Protein AF-A0A3A8TPY5-F1 (afdb_monomer_lite)

Structure (mmCIF, N/CA/C/O backbone):
data_AF-A0A3A8TPY5-F1
#
_entry.id   AF-A0A3A8TPY5-F1
#
loop_
_atom_site.group_PDB
_atom_site.id
_atom_site.type_symbol
_atom_site.label_atom_id
_atom_site.label_alt_id
_atom_site.label_comp_id
_atom_site.label_asym_id
_atom_site.label_entity_id
_atom_site.label_seq_id
_atom_site.pdbx_PDB_ins_code
_atom_site.Cartn_x
_atom_site.Cartn_y
_atom_site.Cartn_z
_atom_site.occupancy
_atom_site.B_iso_or_equiv
_atom_site.auth_seq_id
_atom_site.auth_comp_id
_atom_site.auth_asym_id
_atom_site.auth_atom_id
_atom_site.pdbx_PDB_model_num
ATOM 1 N N . MET A 1 1 ? 8.640 -1.411 -27.089 1.00 56.66 1 MET A N 1
ATOM 2 C CA . MET A 1 1 ? 8.696 -0.149 -26.316 1.00 56.66 1 MET A CA 1
ATOM 3 C C . MET A 1 1 ? 9.289 -0.523 -24.973 1.00 56.66 1 MET A C 1
ATOM 5 O O . MET A 1 1 ? 8.773 -1.446 -24.365 1.00 56.66 1 MET A O 1
ATOM 9 N N . GLY A 1 2 ? 10.398 0.092 -24.558 1.00 77.19 2 GLY A N 1
ATOM 10 C CA . GLY A 1 2 ? 11.033 -0.251 -23.281 1.00 77.19 2 GLY A CA 1
ATOM 11 C C . GLY A 1 2 ? 10.160 0.118 -22.077 1.00 77.19 2 GLY A C 1
ATOM 12 O O . GLY A 1 2 ? 9.278 0.965 -22.185 1.00 77.19 2 GLY A O 1
ATOM 13 N N . LEU A 1 3 ? 10.420 -0.513 -20.931 1.00 89.88 3 LEU A N 1
ATOM 14 C CA . LEU A 1 3 ? 9.742 -0.206 -19.670 1.00 89.88 3 LEU A CA 1
ATOM 15 C C . LEU A 1 3 ? 10.031 1.241 -19.233 1.00 89.88 3 LEU A C 1
ATOM 17 O O . LEU A 1 3 ? 11.191 1.586 -18.998 1.00 89.88 3 LEU A O 1
ATOM 21 N N . ASP A 1 4 ? 8.986 2.050 -19.053 1.00 93.88 4 ASP A N 1
ATOM 22 C CA . ASP A 1 4 ? 9.101 3.399 -18.491 1.00 93.88 4 ASP A CA 1
ATOM 23 C C . ASP A 1 4 ? 9.292 3.332 -16.967 1.00 93.88 4 ASP A C 1
ATOM 25 O O . ASP A 1 4 ? 8.347 3.183 -16.186 1.00 93.88 4 ASP A O 1
ATOM 29 N N . LEU A 1 5 ? 10.549 3.440 -16.531 1.00 93.88 5 LEU A N 1
ATOM 30 C CA . LEU A 1 5 ? 10.906 3.397 -15.113 1.00 93.88 5 LEU A CA 1
ATOM 31 C C . LEU A 1 5 ? 10.406 4.619 -14.334 1.00 93.88 5 LEU A C 1
ATOM 33 O O . LEU A 1 5 ? 10.104 4.489 -13.146 1.00 93.88 5 LEU A O 1
ATOM 37 N N . THR A 1 6 ? 10.264 5.775 -14.982 1.00 95.06 6 THR A N 1
ATOM 38 C CA . THR A 1 6 ? 9.743 6.993 -14.350 1.00 95.06 6 THR A CA 1
ATOM 39 C C . THR A 1 6 ? 8.282 6.798 -13.978 1.00 95.06 6 THR A C 1
ATOM 41 O O . THR A 1 6 ? 7.879 7.069 -12.844 1.00 95.06 6 THR A O 1
ATOM 44 N N . LYS A 1 7 ? 7.483 6.246 -14.895 1.00 95.69 7 LYS A N 1
ATOM 45 C CA . LYS A 1 7 ? 6.080 5.923 -14.619 1.00 95.69 7 LYS A CA 1
ATOM 46 C C . LYS A 1 7 ? 5.951 4.864 -13.520 1.00 95.69 7 LYS A C 1
ATOM 48 O O . LYS A 1 7 ? 5.130 5.031 -12.618 1.00 95.69 7 LYS A O 1
ATOM 53 N N . VAL A 1 8 ? 6.799 3.830 -13.523 1.00 96.12 8 VAL A N 1
ATOM 54 C CA . VAL A 1 8 ? 6.853 2.822 -12.443 1.00 96.12 8 VAL A CA 1
ATOM 55 C C . VAL A 1 8 ? 7.162 3.471 -11.087 1.00 96.12 8 VAL A C 1
ATOM 57 O O . VAL A 1 8 ? 6.490 3.172 -10.100 1.00 96.12 8 VAL A O 1
ATOM 60 N N . MET A 1 9 ? 8.130 4.390 -11.024 1.00 96.38 9 MET A N 1
ATOM 61 C CA . MET A 1 9 ? 8.454 5.136 -9.801 1.00 96.38 9 MET A CA 1
ATOM 62 C C . MET A 1 9 ? 7.266 5.942 -9.277 1.00 96.38 9 MET A C 1
ATOM 64 O O . MET A 1 9 ? 6.966 5.872 -8.086 1.00 96.38 9 MET A O 1
ATOM 68 N N . VAL A 1 10 ? 6.581 6.687 -10.150 1.00 97.56 10 VAL A N 1
ATOM 69 C CA . VAL A 1 10 ? 5.405 7.488 -9.775 1.00 97.56 10 VAL A CA 1
ATOM 70 C C . VAL A 1 10 ? 4.309 6.598 -9.191 1.00 97.56 10 VAL A C 1
ATOM 72 O O . VAL A 1 10 ? 3.730 6.929 -8.157 1.00 97.56 10 VAL A O 1
ATOM 75 N N . LEU A 1 11 ? 4.055 5.439 -9.801 1.00 97.94 11 LEU A N 1
ATOM 76 C CA . LEU A 1 11 ? 3.047 4.498 -9.313 1.00 97.94 11 LEU A CA 1
ATOM 77 C C . LEU A 1 11 ? 3.434 3.850 -7.982 1.00 97.94 11 LEU A C 1
ATOM 79 O O . LEU A 1 11 ? 2.588 3.713 -7.099 1.00 97.94 11 LEU A O 1
ATOM 83 N N . LEU A 1 12 ? 4.709 3.506 -7.791 1.00 97.56 12 LEU A N 1
ATOM 84 C CA . LEU A 1 12 ? 5.202 3.016 -6.503 1.00 97.56 12 LEU A CA 1
ATOM 85 C C . LEU A 1 12 ? 5.102 4.086 -5.412 1.00 97.56 12 LEU A C 1
ATOM 87 O O . LEU A 1 12 ? 4.720 3.771 -4.287 1.00 97.56 12 LEU A O 1
ATOM 91 N N . GLN A 1 13 ? 5.398 5.345 -5.738 1.00 98.00 13 GLN A N 1
ATOM 92 C CA . GLN A 1 13 ? 5.244 6.461 -4.810 1.00 98.00 13 GLN A CA 1
ATOM 93 C C . GLN A 1 13 ? 3.770 6.689 -4.451 1.00 98.00 13 GLN A C 1
ATOM 95 O O . GLN A 1 13 ? 3.455 6.901 -3.282 1.00 98.00 13 GLN A O 1
ATOM 100 N N . ARG A 1 14 ? 2.858 6.596 -5.426 1.00 98.25 14 ARG A N 1
ATOM 101 C CA . ARG A 1 14 ? 1.408 6.680 -5.196 1.00 98.25 14 ARG A CA 1
ATOM 102 C C . ARG A 1 14 ? 0.921 5.551 -4.288 1.00 98.25 14 ARG A C 1
ATOM 104 O O . ARG A 1 14 ? 0.228 5.819 -3.312 1.00 98.25 14 ARG A O 1
ATOM 111 N N . LYS A 1 15 ? 1.353 4.314 -4.554 1.00 98.19 15 LYS A N 1
ATOM 112 C CA . LYS A 1 15 ? 1.079 3.156 -3.695 1.00 98.19 15 LYS A CA 1
ATOM 113 C C . LYS A 1 15 ? 1.577 3.387 -2.265 1.00 98.19 15 LYS A C 1
ATOM 115 O O . LYS A 1 15 ? 0.844 3.123 -1.317 1.00 98.19 15 LYS A O 1
ATOM 120 N N . TYR A 1 16 ? 2.802 3.889 -2.105 1.00 98.25 16 TYR A N 1
ATOM 121 C CA . TYR A 1 16 ? 3.358 4.229 -0.794 1.00 98.25 16 TYR A CA 1
ATOM 122 C C . TYR A 1 16 ? 2.492 5.258 -0.054 1.00 98.25 16 TYR A C 1
ATOM 124 O O . TYR A 1 16 ? 2.210 5.073 1.128 1.00 98.25 16 TYR A O 1
ATOM 132 N N . SER A 1 17 ? 2.026 6.306 -0.742 1.00 98.25 17 SER A N 1
ATOM 133 C CA . SER A 1 17 ? 1.142 7.314 -0.147 1.00 98.25 17 SER A CA 1
ATOM 134 C C . SER A 1 17 ? -0.180 6.717 0.349 1.00 98.25 17 SER A C 1
ATOM 136 O O . SER A 1 17 ? -0.562 6.996 1.480 1.00 98.25 17 SER A O 1
ATOM 138 N N . SER A 1 18 ? -0.837 5.843 -0.422 1.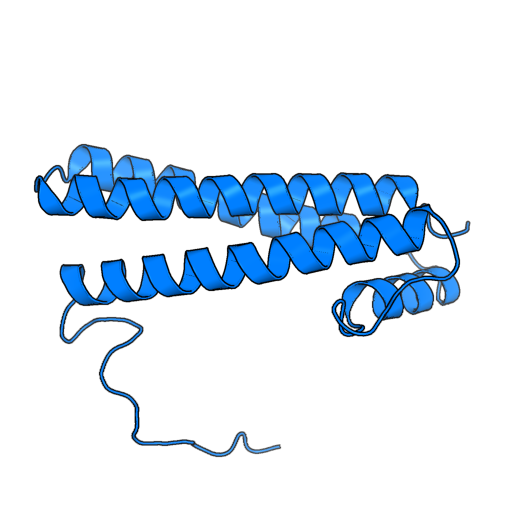00 98.44 18 SER A N 1
ATOM 139 C CA . SER A 1 18 ? -2.064 5.172 0.043 1.00 98.44 18 SER A CA 1
ATOM 140 C C . SER A 1 18 ? -1.812 4.233 1.227 1.00 98.44 18 SER A C 1
ATOM 142 O O . SER A 1 18 ? -2.587 4.221 2.177 1.00 98.44 18 SER A O 1
ATOM 144 N N . ILE A 1 19 ? -0.688 3.507 1.254 1.00 98.50 19 ILE A N 1
ATOM 145 C CA . ILE A 1 19 ? -0.310 2.689 2.424 1.00 98.50 19 ILE A CA 1
ATOM 146 C C . ILE A 1 19 ? -0.082 3.566 3.665 1.00 98.50 19 ILE A C 1
ATOM 148 O O . ILE A 1 19 ? -0.429 3.172 4.779 1.00 98.50 19 ILE A O 1
ATOM 152 N N . ARG A 1 20 ? 0.465 4.773 3.489 1.00 98.38 20 ARG A N 1
ATOM 153 C CA . ARG A 1 20 ? 0.633 5.734 4.586 1.00 98.38 20 ARG A CA 1
ATOM 154 C C . ARG A 1 20 ? -0.710 6.184 5.143 1.00 98.38 20 ARG A C 1
ATOM 156 O O . ARG A 1 20 ? -0.845 6.252 6.363 1.00 98.38 20 ARG A O 1
ATOM 163 N N . GLU A 1 21 ? -1.695 6.416 4.284 1.00 98.56 21 GLU A N 1
ATOM 164 C CA . GLU A 1 21 ? -3.047 6.731 4.74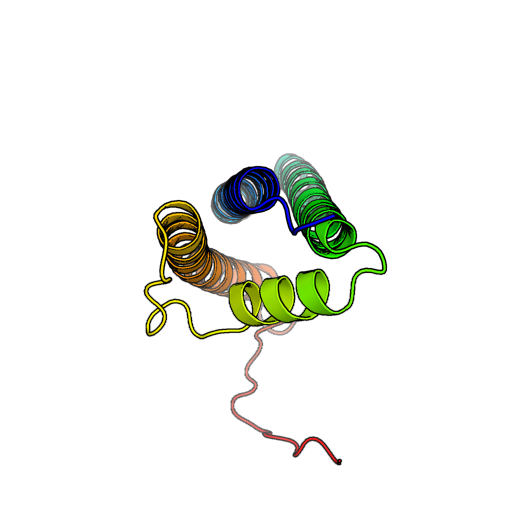3 1.00 98.56 21 GLU A CA 1
ATOM 165 C C . GLU A 1 21 ? -3.731 5.553 5.429 1.00 98.56 21 GLU A C 1
ATOM 167 O O . GLU A 1 21 ? -4.326 5.738 6.486 1.00 98.56 21 GLU A O 1
ATOM 172 N N . ILE A 1 22 ? -3.547 4.325 4.936 1.00 98.56 22 ILE A N 1
ATOM 173 C CA . ILE A 1 22 ? -3.998 3.120 5.648 1.00 98.56 22 ILE A CA 1
ATOM 174 C C . ILE A 1 22 ? -3.395 3.070 7.060 1.00 98.56 22 ILE A C 1
ATOM 176 O O . ILE A 1 22 ? -4.109 2.763 8.015 1.00 98.56 22 ILE A O 1
ATOM 180 N N . SER A 1 23 ? -2.107 3.393 7.216 1.00 97.94 23 SER A N 1
ATOM 181 C CA . SER A 1 23 ? -1.448 3.458 8.529 1.00 97.94 23 SER A CA 1
ATOM 182 C C . SER A 1 23 ? -2.085 4.503 9.443 1.00 97.94 23 SER A C 1
ATOM 184 O O . SER A 1 23 ? -2.425 4.196 10.588 1.00 97.94 23 SER A O 1
ATOM 186 N N . ARG A 1 24 ? -2.311 5.724 8.938 1.00 98.25 24 ARG A N 1
ATOM 187 C CA . ARG A 1 24 ? -2.972 6.794 9.698 1.00 98.25 24 ARG A CA 1
ATOM 188 C C . ARG A 1 24 ? -4.375 6.371 10.139 1.00 98.25 24 ARG A C 1
ATOM 190 O O . ARG A 1 24 ? -4.657 6.385 11.333 1.00 98.25 24 ARG A O 1
ATOM 197 N N . LEU A 1 25 ? -5.206 5.911 9.203 1.00 98.31 25 LEU A N 1
ATOM 198 C CA . LEU A 1 25 ? -6.580 5.474 9.467 1.00 98.31 25 LEU A CA 1
ATOM 199 C C . LEU A 1 25 ? -6.634 4.298 10.453 1.00 98.31 25 LEU A C 1
ATOM 201 O O . LEU A 1 25 ? -7.500 4.259 11.319 1.00 98.31 25 LEU A O 1
ATOM 205 N N . THR A 1 26 ? -5.682 3.362 10.384 1.00 97.00 26 THR A N 1
ATOM 206 C CA . THR A 1 26 ? -5.592 2.238 11.338 1.00 97.00 26 THR A CA 1
ATOM 207 C C . THR A 1 26 ? -5.308 2.723 12.764 1.00 97.00 26 THR A C 1
ATOM 209 O O . THR A 1 26 ? -5.867 2.188 13.723 1.00 97.00 26 THR A O 1
ATOM 212 N N . ASN A 1 27 ? -4.467 3.749 12.924 1.00 95.88 27 ASN A N 1
ATOM 213 C CA . ASN A 1 27 ? -4.204 4.347 14.233 1.00 95.88 27 ASN A CA 1
ATOM 214 C C . ASN A 1 27 ? -5.397 5.173 14.737 1.00 95.88 27 ASN A C 1
ATOM 216 O O . ASN A 1 27 ? -5.763 5.048 15.903 1.00 95.88 27 ASN A O 1
ATOM 220 N N . GLU A 1 28 ? -6.056 5.939 13.866 1.00 96.56 28 GLU A N 1
ATOM 221 C CA . GLU A 1 28 ? -7.270 6.691 14.216 1.00 96.56 28 GLU A CA 1
ATOM 222 C C . GLU A 1 28 ? -8.421 5.766 14.621 1.00 96.56 28 GLU A C 1
ATOM 224 O O . GLU A 1 28 ? -9.106 6.032 15.607 1.00 96.56 28 GLU A O 1
ATOM 229 N N . LEU A 1 29 ? -8.590 4.628 13.938 1.00 96.06 29 LEU A N 1
ATOM 230 C CA . LEU A 1 29 ? -9.557 3.599 14.327 1.00 96.06 29 LEU A CA 1
ATOM 231 C C . LEU A 1 29 ? -9.335 3.141 15.768 1.00 96.06 29 LEU A C 1
ATOM 233 O O . LEU A 1 29 ? -10.288 3.044 16.537 1.00 96.06 29 LEU A O 1
ATOM 237 N N . LYS A 1 30 ? -8.082 2.902 16.164 1.00 92.31 30 LYS A N 1
ATOM 238 C CA . LYS A 1 30 ? -7.746 2.496 17.534 1.00 92.31 30 LYS A CA 1
ATOM 239 C C . LYS A 1 30 ? -8.204 3.523 18.569 1.00 92.31 30 LYS A C 1
ATOM 241 O O . LYS A 1 30 ? -8.749 3.134 19.600 1.00 92.31 30 LYS A O 1
ATOM 246 N N . GLU A 1 31 ? -7.990 4.809 18.312 1.00 93.06 31 GLU A N 1
ATOM 247 C CA . GLU A 1 31 ? -8.430 5.878 19.214 1.00 93.06 31 GLU A CA 1
ATOM 248 C C . GLU A 1 31 ? -9.955 5.995 19.266 1.00 93.06 31 GLU A C 1
ATOM 250 O O . GLU A 1 31 ? -10.535 6.157 20.338 1.00 93.06 31 GLU A O 1
ATOM 255 N N . THR A 1 32 ? -10.608 5.866 18.116 1.00 94.31 32 THR A N 1
ATOM 256 C CA . THR A 1 32 ? -12.064 5.931 17.982 1.00 94.31 32 THR A CA 1
ATOM 257 C C . THR A 1 32 ? -12.754 4.783 18.723 1.00 94.31 32 THR A C 1
ATOM 259 O O . THR A 1 32 ? -13.675 5.026 19.504 1.00 94.31 32 THR A O 1
ATOM 262 N N . PHE A 1 33 ? -12.245 3.551 18.602 1.00 90.50 33 PHE A N 1
ATOM 263 C CA . PHE A 1 33 ? -12.733 2.418 19.395 1.00 90.50 33 PHE A CA 1
ATOM 264 C C . PHE A 1 33 ? -12.482 2.599 20.895 1.00 90.50 33 PHE A C 1
ATOM 266 O O . PHE A 1 33 ? -13.336 2.235 21.696 1.00 90.50 33 PHE A O 1
ATOM 273 N N . ALA A 1 34 ? -11.356 3.196 21.300 1.00 89.31 34 ALA A N 1
ATOM 274 C CA . ALA A 1 34 ? -11.098 3.483 22.713 1.00 89.31 34 ALA A CA 1
ATOM 275 C C . ALA A 1 34 ? -12.100 4.491 23.312 1.00 89.31 34 ALA A C 1
ATOM 277 O O . ALA A 1 34 ? -12.338 4.470 24.518 1.00 89.31 34 ALA A O 1
ATOM 278 N N . ARG A 1 35 ? -12.702 5.350 22.477 1.00 93.00 35 ARG A N 1
ATOM 279 C CA . ARG A 1 35 ? -13.764 6.294 22.861 1.00 93.00 35 ARG A CA 1
ATOM 280 C C . ARG A 1 35 ? -15.184 5.734 22.695 1.00 93.00 35 ARG A C 1
ATOM 282 O O . ARG A 1 35 ? -16.128 6.445 23.019 1.00 93.00 35 ARG A O 1
ATOM 289 N N . ASN A 1 36 ? -15.341 4.493 22.222 1.00 90.06 36 ASN A N 1
ATOM 290 C CA . ASN A 1 36 ? -16.629 3.891 21.845 1.00 90.06 36 ASN A CA 1
ATOM 291 C C . ASN A 1 36 ? -17.433 4.735 20.832 1.00 90.06 36 ASN A C 1
ATOM 293 O O . ASN A 1 36 ? -18.660 4.774 20.884 1.00 90.06 36 ASN A O 1
ATOM 297 N N . ASP A 1 37 ? -16.752 5.430 19.917 1.00 94.62 37 ASP A N 1
ATOM 298 C CA . ASP A 1 37 ? -17.400 6.216 18.861 1.00 94.62 37 ASP A CA 1
ATOM 299 C C . ASP A 1 37 ? -17.621 5.348 17.612 1.00 94.62 37 ASP A C 1
ATOM 301 O O . ASP A 1 37 ? -16.792 5.275 16.705 1.00 94.62 37 ASP A O 1
ATOM 305 N N . GLU A 1 38 ? -18.739 4.627 17.594 1.00 90.56 38 GLU A N 1
ATOM 306 C CA . GLU A 1 38 ? -19.049 3.662 16.534 1.00 90.56 38 GLU A CA 1
ATOM 307 C C . GLU A 1 38 ? -19.316 4.322 15.175 1.00 90.56 38 GLU A C 1
ATOM 309 O O . GLU A 1 38 ? -18.948 3.762 14.142 1.00 90.56 38 GLU A O 1
ATOM 314 N N . VAL A 1 39 ? -19.905 5.523 15.158 1.00 94.06 39 VAL A N 1
ATOM 315 C CA . VAL A 1 39 ? -20.225 6.244 13.914 1.00 94.06 39 VAL A CA 1
ATOM 316 C C . VAL A 1 39 ? -18.938 6.615 13.184 1.00 94.06 39 VAL A C 1
ATOM 318 O O . VAL A 1 39 ? -18.767 6.270 12.012 1.00 94.06 39 VAL A O 1
ATOM 321 N N . SER A 1 40 ? -17.992 7.239 13.890 1.00 95.38 40 SER A N 1
ATOM 322 C CA . SER A 1 40 ? -16.685 7.556 13.314 1.00 95.38 40 SER A CA 1
ATOM 323 C C . SER A 1 40 ? -15.901 6.290 12.959 1.00 95.38 40 SER A C 1
ATOM 325 O O . SER A 1 40 ? -15.155 6.289 11.980 1.00 95.38 40 SER A O 1
ATOM 327 N N . ALA A 1 41 ? -16.065 5.193 13.712 1.00 94.69 41 ALA A N 1
ATOM 328 C CA . ALA A 1 41 ? -15.377 3.935 13.420 1.00 94.69 41 ALA A CA 1
ATOM 329 C C . ALA A 1 41 ? -15.800 3.354 12.064 1.00 94.69 41 ALA A C 1
ATOM 331 O O . ALA A 1 41 ? -14.940 2.926 11.293 1.00 94.69 41 ALA A O 1
ATOM 332 N N . VAL A 1 42 ? -17.100 3.371 11.748 1.00 95.69 42 VAL A N 1
ATOM 333 C CA . VAL A 1 42 ? -17.612 2.910 10.447 1.00 95.69 42 VAL A CA 1
ATOM 334 C C . VAL A 1 42 ? -17.057 3.770 9.312 1.00 95.69 42 VAL A C 1
ATOM 336 O O . VAL A 1 42 ? -16.495 3.223 8.365 1.00 95.69 42 VAL A O 1
ATOM 339 N N . MET A 1 43 ? -17.106 5.100 9.443 1.00 97.31 43 MET A N 1
ATOM 340 C CA . MET A 1 43 ? -16.560 6.013 8.427 1.00 97.31 43 MET A CA 1
ATOM 341 C C . MET A 1 43 ? -15.064 5.769 8.173 1.00 97.31 43 MET A C 1
ATOM 343 O O . MET A 1 43 ? -14.615 5.694 7.030 1.00 97.31 43 MET A O 1
ATOM 347 N N . LEU A 1 44 ? -14.273 5.596 9.236 1.00 97.69 44 LEU A N 1
ATOM 348 C CA . LEU A 1 44 ? -12.837 5.328 9.123 1.00 97.69 44 LEU A CA 1
ATOM 349 C C . LEU A 1 44 ? -12.539 3.962 8.477 1.00 97.69 44 LEU A C 1
ATOM 351 O O . LEU A 1 44 ? -11.542 3.831 7.761 1.00 97.69 44 LEU A O 1
ATOM 355 N N . LEU A 1 45 ? -13.382 2.946 8.703 1.00 96.38 45 LEU A N 1
ATOM 356 C CA . LEU A 1 45 ? -13.265 1.646 8.033 1.00 96.38 45 LEU A CA 1
ATOM 357 C C . LEU A 1 45 ? -13.527 1.761 6.526 1.00 96.38 45 LEU A C 1
ATOM 359 O O . LEU A 1 45 ? -12.773 1.180 5.745 1.00 96.38 45 LEU A O 1
ATOM 363 N N . GLU A 1 46 ? -14.538 2.529 6.117 1.00 98.06 46 GLU A N 1
ATOM 364 C CA . GLU A 1 46 ? -14.846 2.783 4.703 1.00 98.06 46 GLU A CA 1
ATOM 365 C C . GLU A 1 46 ? -13.692 3.511 4.005 1.00 98.06 46 GLU A C 1
ATOM 367 O O . GLU A 1 46 ? -13.166 3.022 3.005 1.00 98.06 46 GLU A O 1
ATOM 372 N N . MET A 1 47 ? -13.201 4.607 4.593 1.00 98.38 47 MET A N 1
ATOM 373 C CA . MET A 1 47 ? -12.042 5.342 4.068 1.00 98.38 47 MET A CA 1
ATOM 374 C C . MET A 1 47 ? -10.804 4.444 3.939 1.00 98.38 47 MET A C 1
ATOM 376 O O . MET A 1 47 ? -10.048 4.532 2.969 1.00 98.38 47 MET A O 1
ATOM 380 N N . ARG A 1 48 ? -10.584 3.548 4.911 1.00 97.94 48 ARG A N 1
ATOM 381 C CA . ARG A 1 48 ? -9.471 2.595 4.861 1.00 97.94 48 ARG A CA 1
ATOM 382 C C . ARG A 1 48 ? -9.645 1.604 3.710 1.00 97.94 48 ARG A C 1
ATOM 384 O O . ARG A 1 48 ? -8.663 1.309 3.029 1.00 97.94 48 ARG A O 1
ATOM 391 N N . ALA A 1 49 ? -10.859 1.105 3.483 1.00 98.06 49 ALA A N 1
ATOM 392 C CA . ALA A 1 49 ? -11.159 0.209 2.368 1.00 98.06 49 ALA A CA 1
ATOM 393 C C . ALA A 1 49 ? -10.929 0.893 1.008 1.00 98.06 49 ALA A C 1
ATOM 395 O O . ALA A 1 49 ? -10.348 0.285 0.108 1.00 98.06 49 ALA A O 1
ATOM 396 N N . GLU A 1 50 ? -11.289 2.171 0.872 1.00 98.50 50 GLU A N 1
ATOM 397 C CA . GLU A 1 50 ? -11.003 2.957 -0.334 1.00 98.50 50 GLU A CA 1
ATOM 398 C C . GLU A 1 50 ? -9.498 3.085 -0.608 1.00 98.50 50 GLU A C 1
ATOM 400 O O . GLU A 1 50 ? -9.054 2.919 -1.747 1.00 98.50 50 GLU A O 1
ATOM 405 N N . GLU A 1 51 ? -8.682 3.347 0.418 1.00 98.50 51 GLU A N 1
ATOM 406 C CA . GLU A 1 51 ? -7.224 3.396 0.253 1.00 98.50 51 GLU A CA 1
ATOM 407 C C . GLU A 1 51 ? -6.630 2.031 -0.120 1.00 98.50 51 GLU A C 1
ATOM 409 O O . GLU A 1 51 ? -5.701 1.965 -0.929 1.00 98.50 51 GLU A O 1
ATOM 414 N N . MET A 1 52 ? -7.184 0.930 0.397 1.00 97.81 52 MET A N 1
ATOM 415 C CA . MET A 1 52 ? -6.790 -0.423 -0.018 1.00 97.81 52 MET A CA 1
ATOM 416 C C . MET A 1 52 ? -7.118 -0.671 -1.496 1.00 97.81 52 MET A C 1
ATOM 418 O O . MET A 1 52 ? -6.251 -1.123 -2.243 1.00 97.81 52 MET A O 1
ATOM 422 N N . ALA A 1 53 ? -8.301 -0.262 -1.959 1.00 98.31 53 ALA A N 1
ATOM 423 C CA . ALA A 1 53 ? -8.665 -0.352 -3.373 1.00 98.31 53 ALA A CA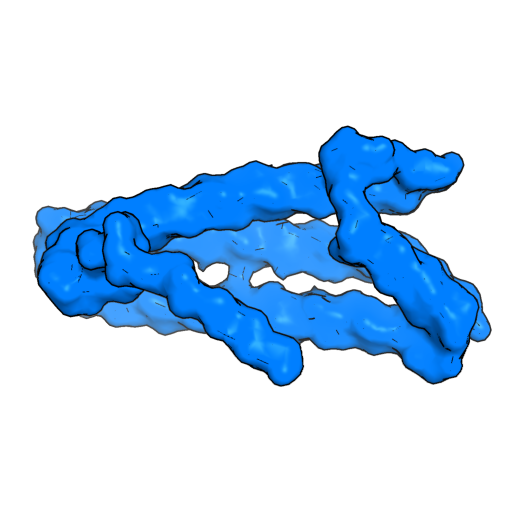 1
ATOM 424 C C . ALA A 1 53 ? -7.734 0.486 -4.274 1.00 98.31 53 ALA A C 1
ATOM 426 O O . ALA A 1 53 ? -7.365 0.057 -5.371 1.00 98.31 53 ALA A O 1
ATOM 427 N N . LYS A 1 54 ? -7.286 1.664 -3.812 1.00 98.19 54 LYS A N 1
ATOM 428 C CA . LYS A 1 54 ? -6.280 2.477 -4.526 1.00 98.19 54 LYS A CA 1
ATOM 429 C C . LYS A 1 54 ? -4.934 1.759 -4.631 1.00 98.19 54 LYS A C 1
ATOM 431 O O . LYS A 1 54 ? -4.270 1.877 -5.665 1.00 98.19 54 LYS A O 1
ATOM 436 N N . VAL A 1 55 ? -4.524 1.021 -3.596 1.00 97.94 55 VAL A N 1
ATOM 437 C CA . VAL A 1 55 ? -3.301 0.203 -3.622 1.00 97.94 55 VAL A CA 1
ATOM 438 C C . VAL A 1 55 ? -3.406 -0.900 -4.673 1.00 97.94 55 VAL A C 1
ATOM 440 O O . VAL A 1 55 ? -2.475 -1.038 -5.471 1.00 97.94 55 VAL A O 1
ATOM 443 N N . ASP A 1 56 ? -4.522 -1.628 -4.715 1.00 97.44 56 ASP A N 1
ATOM 444 C CA . ASP A 1 56 ? -4.746 -2.705 -5.687 1.00 97.44 56 ASP A CA 1
ATOM 445 C C . ASP A 1 56 ? -4.732 -2.166 -7.122 1.00 97.44 56 ASP A C 1
ATOM 447 O O . ASP A 1 56 ? -3.952 -2.625 -7.961 1.00 97.44 56 ASP A O 1
ATOM 451 N N . ALA A 1 57 ? -5.466 -1.078 -7.377 1.00 97.44 57 ALA A N 1
ATOM 452 C CA . ALA A 1 57 ? -5.470 -0.411 -8.676 1.00 97.44 57 ALA A CA 1
ATOM 453 C C . ALA A 1 57 ? -4.068 0.065 -9.107 1.00 97.44 57 ALA A C 1
ATOM 455 O O . ALA A 1 57 ? -3.708 -0.029 -10.285 1.00 97.44 57 ALA A O 1
ATOM 456 N N . CYS A 1 58 ? -3.249 0.556 -8.166 1.00 96.44 58 CYS A N 1
ATOM 457 C CA . CYS A 1 58 ? -1.863 0.933 -8.450 1.00 96.44 58 CYS A CA 1
ATOM 458 C C . CYS A 1 58 ? -1.001 -0.280 -8.816 1.00 96.44 58 CYS A C 1
ATOM 460 O O . CYS A 1 58 ? -0.165 -0.174 -9.712 1.00 96.44 58 CYS A O 1
ATOM 462 N N . VAL A 1 59 ? -1.176 -1.421 -8.144 1.00 95.12 59 VAL A N 1
ATOM 463 C CA . VAL A 1 59 ? -0.448 -2.657 -8.473 1.00 95.12 59 VAL A CA 1
ATOM 464 C C . VAL A 1 59 ? -0.781 -3.106 -9.896 1.00 95.12 59 VAL A C 1
ATOM 466 O O . VAL A 1 59 ? 0.137 -3.387 -10.671 1.00 95.12 59 VAL A O 1
ATOM 469 N N . ASP A 1 60 ? -2.054 -3.073 -10.277 1.00 95.44 60 ASP A N 1
ATOM 470 C CA . ASP A 1 60 ? -2.486 -3.410 -11.634 1.00 95.44 60 ASP A CA 1
ATOM 471 C C . ASP A 1 60 ? -1.948 -2.426 -12.682 1.00 95.44 60 ASP A C 1
ATOM 473 O O . ASP A 1 60 ? -1.541 -2.819 -13.778 1.00 95.44 60 ASP A O 1
ATOM 477 N N . GLU A 1 61 ? -1.921 -1.124 -12.379 1.00 96.06 61 GLU A N 1
ATOM 478 C CA . GLU A 1 61 ? -1.337 -0.112 -13.271 1.00 96.06 61 GLU A CA 1
ATOM 479 C C . GLU A 1 61 ? 0.177 -0.299 -13.449 1.00 96.06 61 GLU A C 1
ATOM 481 O O . GLU A 1 61 ? 0.685 -0.099 -14.555 1.00 96.06 61 GLU A O 1
ATOM 486 N N . ILE A 1 62 ? 0.892 -0.727 -12.400 1.00 95.12 62 ILE A N 1
ATOM 487 C CA . ILE A 1 62 ? 2.323 -1.048 -12.477 1.00 95.12 62 ILE A CA 1
ATOM 488 C C . ILE A 1 62 ? 2.543 -2.226 -13.426 1.00 95.12 62 ILE A C 1
ATOM 490 O O . ILE A 1 62 ? 3.363 -2.121 -14.335 1.00 95.12 62 ILE A O 1
ATOM 494 N N . TRP A 1 63 ? 1.812 -3.332 -13.257 1.00 93.56 63 TRP A N 1
ATOM 495 C CA . TRP A 1 63 ? 1.980 -4.509 -14.118 1.00 93.56 63 TRP A CA 1
ATOM 496 C C . TRP A 1 63 ? 1.633 -4.227 -15.579 1.00 93.56 63 TRP A C 1
ATOM 498 O O . TRP A 1 63 ? 2.325 -4.711 -16.477 1.00 93.56 63 TRP A O 1
ATOM 508 N N . ARG A 1 64 ? 0.639 -3.367 -15.828 1.00 93.19 64 ARG A N 1
ATOM 509 C CA . ARG A 1 64 ? 0.295 -2.911 -17.181 1.00 93.19 64 ARG A CA 1
ATOM 510 C C . ARG A 1 64 ? 1.411 -2.121 -17.872 1.00 93.19 64 ARG A C 1
ATOM 512 O O . ARG A 1 64 ? 1.422 -2.102 -19.098 1.00 93.19 64 ARG A O 1
ATOM 519 N N . GLN A 1 65 ? 2.379 -1.549 -17.142 1.00 92.00 65 GLN A N 1
ATOM 520 C CA . GLN A 1 65 ? 3.516 -0.838 -17.756 1.00 92.00 65 GLN A CA 1
ATOM 521 C C . GLN A 1 65 ? 4.389 -1.735 -18.636 1.00 92.00 65 GLN A C 1
ATOM 523 O O . GLN A 1 65 ? 5.001 -1.256 -19.585 1.00 92.00 65 GLN A O 1
ATOM 528 N N . ALA A 1 66 ? 4.460 -3.034 -18.340 1.00 88.81 66 ALA A N 1
ATOM 529 C CA . ALA A 1 66 ? 5.210 -3.969 -19.171 1.00 88.81 66 ALA A CA 1
ATOM 530 C C . ALA A 1 66 ? 4.477 -4.334 -20.477 1.00 88.81 66 ALA A C 1
ATOM 532 O O . ALA A 1 66 ? 5.112 -4.797 -21.426 1.00 88.81 66 ALA A O 1
ATOM 533 N N . GLY A 1 67 ? 3.155 -4.131 -20.543 1.00 85.38 67 GLY A N 1
ATOM 534 C CA . GLY A 1 67 ? 2.330 -4.539 -21.678 1.00 85.38 67 GLY A CA 1
ATOM 535 C C . GLY A 1 67 ? 2.541 -6.012 -22.053 1.00 85.38 67 GLY A C 1
ATOM 536 O O . GLY A 1 67 ? 2.641 -6.877 -21.185 1.00 85.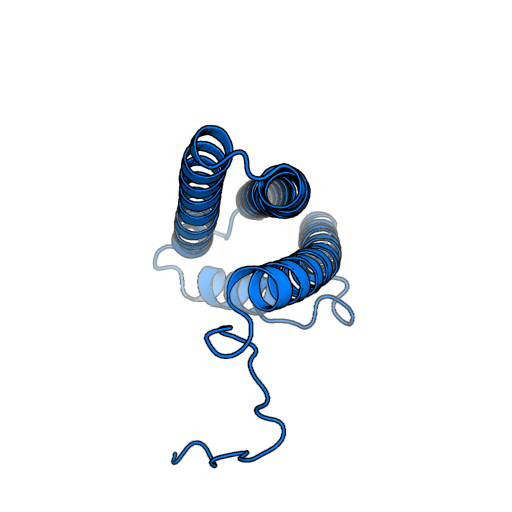38 67 GLY A O 1
ATOM 537 N N . ALA A 1 68 ? 2.637 -6.284 -23.358 1.00 84.19 68 ALA A N 1
ATOM 538 C CA . ALA A 1 68 ? 2.972 -7.603 -23.907 1.00 84.19 68 ALA A CA 1
ATOM 539 C C . ALA A 1 68 ? 4.488 -7.807 -24.141 1.00 84.19 68 ALA A C 1
ATOM 541 O O . ALA A 1 68 ? 4.898 -8.833 -24.686 1.00 84.19 68 ALA A O 1
ATOM 542 N N . ASP A 1 69 ? 5.335 -6.842 -23.765 1.00 91.31 69 ASP A N 1
ATOM 543 C CA . ASP A 1 69 ? 6.781 -6.924 -23.980 1.00 91.31 69 ASP A CA 1
ATOM 544 C C . ASP A 1 69 ? 7.429 -7.819 -22.910 1.00 91.31 69 ASP A C 1
ATOM 546 O O . ASP A 1 69 ? 7.499 -7.487 -21.723 1.00 91.31 69 ASP A O 1
ATOM 550 N N . ARG A 1 70 ? 7.942 -8.976 -23.346 1.00 90.06 70 ARG A N 1
ATOM 551 C CA . ARG A 1 70 ? 8.560 -9.979 -22.468 1.00 90.06 70 ARG A CA 1
ATOM 552 C C . ARG A 1 70 ? 9.800 -9.450 -21.743 1.00 90.06 70 ARG A C 1
ATOM 554 O O . ARG A 1 70 ? 10.013 -9.805 -20.583 1.00 90.06 70 ARG A O 1
ATOM 561 N N . ALA A 1 71 ? 10.614 -8.618 -22.392 1.00 92.06 71 ALA A N 1
ATOM 562 C CA . ALA A 1 71 ? 11.812 -8.052 -21.777 1.00 92.06 71 ALA A CA 1
ATOM 563 C C . ALA A 1 71 ? 11.434 -6.995 -20.731 1.00 92.06 71 ALA A C 1
ATOM 565 O O . ALA A 1 71 ? 11.977 -7.001 -19.622 1.00 92.06 71 ALA A O 1
ATOM 566 N N . ALA A 1 72 ? 10.450 -6.146 -21.046 1.00 92.69 72 ALA A N 1
ATOM 567 C CA . ALA A 1 72 ? 9.893 -5.187 -20.094 1.00 92.69 72 ALA A CA 1
ATOM 568 C C . ALA A 1 72 ? 9.275 -5.896 -18.878 1.00 92.69 72 ALA A C 1
ATOM 570 O O . ALA A 1 72 ? 9.540 -5.510 -17.738 1.00 92.69 72 ALA A O 1
ATOM 571 N N . MET A 1 73 ? 8.526 -6.979 -19.102 1.00 93.94 73 MET A N 1
ATOM 572 C CA . MET A 1 73 ? 7.912 -7.772 -18.036 1.00 93.94 73 MET A CA 1
ATOM 573 C C . MET A 1 73 ? 8.949 -8.457 -17.148 1.00 93.94 73 MET A C 1
ATOM 575 O O . MET A 1 73 ? 8.825 -8.422 -15.923 1.00 93.94 73 MET A O 1
ATOM 579 N N . GLN A 1 74 ? 10.005 -9.026 -17.736 1.00 93.50 74 GLN A N 1
ATOM 580 C CA . GLN A 1 74 ? 11.096 -9.622 -16.968 1.00 93.50 74 GLN A CA 1
ATOM 581 C C . GLN A 1 74 ? 11.810 -8.570 -16.113 1.00 93.50 74 GLN A C 1
ATOM 583 O O . GLN A 1 74 ? 12.067 -8.811 -14.932 1.00 93.50 74 GLN A O 1
ATOM 588 N N . LYS A 1 75 ? 12.089 -7.388 -16.679 1.00 93.38 75 LYS A N 1
ATOM 589 C CA . LYS A 1 75 ? 12.710 -6.282 -15.942 1.00 93.38 75 LYS A CA 1
ATOM 590 C C . LYS A 1 75 ? 11.824 -5.812 -14.788 1.00 93.38 75 LYS A C 1
ATOM 592 O O . LYS A 1 75 ? 12.306 -5.694 -13.662 1.00 93.38 75 LYS A O 1
ATOM 597 N N . LEU A 1 76 ? 10.534 -5.597 -15.046 1.00 94.31 76 LEU A N 1
ATOM 598 C CA . LEU A 1 76 ? 9.571 -5.177 -14.031 1.00 94.31 76 LEU A CA 1
ATOM 599 C C . LEU A 1 76 ? 9.460 -6.210 -12.906 1.00 94.31 76 LEU A C 1
ATOM 601 O O . LEU A 1 76 ? 9.529 -5.850 -11.732 1.00 94.31 76 LEU A O 1
ATOM 605 N N . ARG A 1 77 ? 9.367 -7.500 -13.250 1.00 94.00 77 ARG A N 1
ATOM 606 C CA . ARG A 1 77 ? 9.329 -8.587 -12.268 1.00 94.00 77 ARG A CA 1
ATOM 607 C C . ARG A 1 77 ? 10.561 -8.553 -11.372 1.00 94.00 77 ARG A C 1
ATOM 609 O O . ARG A 1 77 ? 10.399 -8.504 -10.158 1.00 94.00 77 ARG A O 1
ATOM 616 N N . THR A 1 78 ? 11.763 -8.478 -11.945 1.00 93.56 78 THR A N 1
ATOM 617 C CA . THR A 1 78 ? 13.007 -8.363 -11.168 1.00 93.56 78 THR A CA 1
ATOM 618 C C . THR A 1 78 ? 12.962 -7.174 -10.203 1.00 93.56 78 THR A C 1
ATOM 620 O O . THR A 1 78 ? 13.224 -7.345 -9.014 1.00 93.56 78 THR A O 1
ATOM 623 N N . LEU A 1 79 ? 12.565 -5.990 -10.679 1.00 93.81 79 LEU A N 1
ATOM 624 C CA . LEU A 1 79 ? 12.499 -4.775 -9.859 1.00 93.81 79 LEU A CA 1
ATOM 625 C C . LEU A 1 79 ? 11.496 -4.876 -8.699 1.00 93.81 79 LEU A C 1
ATOM 627 O O . LEU A 1 79 ? 11.741 -4.309 -7.632 1.00 93.81 79 LEU A O 1
ATOM 631 N N . LEU A 1 80 ? 10.379 -5.585 -8.886 1.00 92.94 80 LEU A N 1
ATOM 632 C CA . LEU A 1 80 ? 9.302 -5.690 -7.896 1.00 92.94 80 LEU A CA 1
ATOM 633 C C . LEU A 1 80 ? 9.442 -6.876 -6.938 1.00 92.94 80 LEU A C 1
ATOM 635 O O . LEU A 1 80 ? 8.916 -6.800 -5.825 1.00 92.94 80 LEU A O 1
ATOM 639 N N . THR A 1 81 ? 10.141 -7.944 -7.329 1.00 90.75 81 THR A N 1
ATOM 640 C CA . THR A 1 81 ? 10.282 -9.159 -6.508 1.00 90.75 81 THR A CA 1
ATOM 641 C C . THR A 1 81 ? 11.643 -9.295 -5.839 1.00 90.75 81 THR A C 1
ATOM 643 O O . THR A 1 81 ? 11.743 -10.015 -4.851 1.00 90.75 81 THR A O 1
ATOM 646 N N . ALA A 1 82 ? 12.690 -8.626 -6.335 1.00 91.75 82 ALA A N 1
ATOM 647 C CA . ALA A 1 82 ? 13.994 -8.652 -5.677 1.00 91.75 82 ALA A CA 1
ATOM 648 C C . ALA A 1 82 ? 13.898 -8.099 -4.250 1.00 91.75 82 ALA A C 1
ATOM 650 O O . ALA A 1 82 ? 13.127 -7.168 -3.994 1.00 91.75 82 ALA A O 1
ATOM 651 N N . ASP A 1 83 ? 14.700 -8.645 -3.338 1.00 90.38 83 ASP A N 1
ATOM 652 C CA . ASP A 1 83 ? 14.813 -8.142 -1.971 1.00 90.38 83 ASP A CA 1
ATOM 653 C C . ASP A 1 83 ? 15.323 -6.688 -2.005 1.00 90.38 83 ASP A C 1
ATOM 655 O O . ASP A 1 83 ? 16.472 -6.450 -2.395 1.00 90.38 83 ASP A O 1
ATOM 659 N N . PRO A 1 84 ? 14.495 -5.696 -1.632 1.00 87.44 84 PRO A N 1
ATOM 660 C CA . PRO A 1 84 ? 14.881 -4.299 -1.732 1.00 87.44 84 PRO A CA 1
ATOM 661 C C . PRO A 1 84 ? 15.938 -3.909 -0.689 1.00 87.44 84 PRO A C 1
ATOM 663 O O . PRO A 1 84 ? 16.532 -2.844 -0.834 1.00 87.44 84 PRO A O 1
ATOM 666 N N . ALA A 1 85 ? 16.215 -4.729 0.334 1.00 84.00 85 ALA A N 1
ATOM 667 C CA . ALA A 1 85 ? 17.328 -4.501 1.257 1.00 84.00 85 ALA A CA 1
ATOM 668 C C . ALA A 1 85 ? 18.686 -4.863 0.631 1.00 84.00 85 ALA A C 1
ATOM 670 O O . ALA A 1 85 ? 19.698 -4.249 0.961 1.00 84.00 85 ALA A O 1
ATOM 671 N N . LYS A 1 86 ? 18.707 -5.832 -0.293 1.00 85.50 86 LYS A N 1
ATOM 672 C CA . LYS A 1 86 ? 19.931 -6.321 -0.952 1.00 85.50 86 LYS A CA 1
ATOM 673 C C . LYS A 1 86 ? 20.154 -5.708 -2.330 1.00 85.50 86 LYS A C 1
ATOM 675 O O . LYS A 1 86 ? 21.289 -5.606 -2.784 1.00 85.50 86 LYS A O 1
ATOM 680 N N . ALA A 1 87 ? 19.082 -5.310 -3.007 1.00 86.75 87 ALA A N 1
ATOM 681 C CA . ALA A 1 87 ? 19.159 -4.742 -4.340 1.00 86.75 87 ALA A CA 1
ATOM 682 C C . ALA A 1 87 ? 19.417 -3.226 -4.301 1.00 86.75 87 ALA A C 1
ATOM 684 O O . ALA A 1 87 ? 18.700 -2.459 -3.651 1.00 86.75 87 ALA A O 1
ATOM 685 N N . SER A 1 88 ? 20.437 -2.789 -5.039 1.00 75.88 88 SER A N 1
ATOM 686 C CA . SER A 1 88 ? 20.810 -1.378 -5.172 1.00 75.88 88 SER A CA 1
ATOM 687 C C . SER A 1 88 ? 20.396 -0.765 -6.511 1.00 75.88 88 SER A C 1
ATOM 689 O O . SER A 1 88 ? 20.255 0.448 -6.565 1.00 75.88 88 SER A O 1
ATOM 691 N N . GLY A 1 89 ? 20.110 -1.561 -7.549 1.00 83.94 89 GLY A N 1
ATOM 692 C CA . GLY A 1 89 ? 19.765 -1.061 -8.887 1.00 83.94 89 GLY A CA 1
ATOM 693 C C . GLY A 1 89 ? 20.962 -0.449 -9.621 1.00 83.94 89 GLY A C 1
ATOM 694 O O . GLY A 1 89 ? 21.888 0.082 -9.007 1.00 83.94 89 GLY A O 1
ATOM 695 N N . ASN A 1 90 ? 20.953 -0.522 -10.952 1.00 84.62 90 ASN A N 1
ATOM 696 C CA . ASN A 1 90 ? 22.109 -0.109 -11.757 1.00 84.62 90 ASN A CA 1
ATOM 697 C C . ASN A 1 90 ? 22.055 1.379 -12.154 1.00 84.62 90 ASN A C 1
ATOM 699 O O . ASN A 1 90 ? 23.097 1.998 -12.351 1.00 84.62 90 ASN A O 1
ATOM 703 N N . GLY A 1 91 ? 20.853 1.966 -12.213 1.00 90.56 91 GLY A N 1
ATOM 704 C CA . GLY A 1 91 ? 20.608 3.373 -12.565 1.00 90.56 91 GLY A CA 1
ATOM 705 C C . GLY A 1 91 ? 19.921 4.183 -11.455 1.00 90.56 91 GLY A C 1
ATOM 706 O O . GLY A 1 91 ? 19.458 3.601 -10.468 1.00 90.56 91 GLY A O 1
ATOM 707 N N . PRO A 1 92 ? 19.846 5.522 -11.588 1.00 91.44 92 PRO A N 1
ATOM 708 C CA . PRO A 1 92 ? 19.198 6.388 -10.603 1.00 91.44 92 PRO A CA 1
ATOM 709 C C . PRO A 1 92 ? 17.710 6.056 -10.412 1.00 91.44 92 PRO A C 1
ATOM 711 O O . PRO A 1 92 ? 17.228 6.052 -9.278 1.00 91.44 92 PRO A O 1
ATOM 714 N N . GLU A 1 93 ? 16.999 5.687 -11.477 1.00 92.94 93 GLU A N 1
ATOM 715 C CA . GLU A 1 93 ? 15.587 5.302 -11.421 1.00 92.94 93 GLU A CA 1
ATOM 716 C C . GLU A 1 93 ? 15.402 3.989 -10.654 1.00 92.94 93 GLU A C 1
ATOM 718 O O . GLU A 1 93 ? 14.579 3.897 -9.745 1.00 92.94 93 GLU A O 1
ATOM 723 N N . GLU A 1 94 ? 16.216 2.972 -10.953 1.00 94.38 94 GLU A N 1
ATOM 724 C CA . GLU A 1 94 ? 16.161 1.680 -10.256 1.00 94.38 94 GLU A CA 1
ATOM 725 C C . GLU A 1 94 ? 16.527 1.825 -8.774 1.00 94.38 94 GLU A C 1
ATOM 727 O O . GLU A 1 94 ? 15.852 1.263 -7.908 1.00 94.38 94 GLU A O 1
ATOM 732 N N . LYS A 1 95 ? 17.544 2.640 -8.462 1.00 94.62 95 LYS A N 1
ATOM 733 C CA . LYS A 1 95 ? 17.898 3.014 -7.085 1.00 94.62 95 LYS A CA 1
ATOM 734 C C . LYS A 1 95 ? 16.704 3.620 -6.357 1.00 94.62 95 LYS A C 1
ATOM 736 O O . LYS A 1 95 ? 16.414 3.227 -5.223 1.00 94.62 95 LYS A O 1
ATOM 741 N N . LYS A 1 96 ? 15.987 4.538 -7.013 1.00 95.31 96 LYS A N 1
ATOM 742 C CA . LYS A 1 96 ? 14.813 5.190 -6.432 1.00 95.31 96 LYS A CA 1
ATOM 743 C C . LYS A 1 96 ? 13.650 4.221 -6.234 1.00 95.31 96 LYS A C 1
ATOM 745 O O . LYS A 1 96 ? 13.010 4.258 -5.184 1.00 95.31 96 LYS A O 1
ATOM 750 N N . ILE A 1 97 ? 13.422 3.308 -7.179 1.00 96.06 97 ILE A N 1
ATOM 751 C CA . ILE A 1 97 ? 12.450 2.213 -7.047 1.00 96.06 97 ILE A CA 1
ATOM 752 C C . ILE A 1 97 ? 12.736 1.397 -5.782 1.00 96.06 97 ILE A C 1
ATOM 754 O O . ILE A 1 97 ? 11.840 1.209 -4.957 1.00 96.06 97 ILE A O 1
ATOM 758 N N . TYR A 1 98 ? 13.979 0.947 -5.583 1.00 96.56 98 TYR A N 1
ATOM 759 C CA . TYR A 1 98 ? 14.334 0.172 -4.392 1.00 96.56 98 TYR A CA 1
ATOM 760 C C . TYR A 1 98 ? 14.234 0.991 -3.100 1.00 96.56 98 TYR A C 1
ATOM 762 O O . TYR A 1 98 ? 13.796 0.460 -2.082 1.00 96.56 98 TYR A O 1
ATOM 770 N N . GLU A 1 99 ? 14.567 2.284 -3.127 1.00 95.56 99 GLU A N 1
ATOM 771 C CA . GLU A 1 99 ? 14.375 3.182 -1.982 1.00 95.56 99 GLU A CA 1
ATOM 772 C C . GLU A 1 99 ? 12.899 3.269 -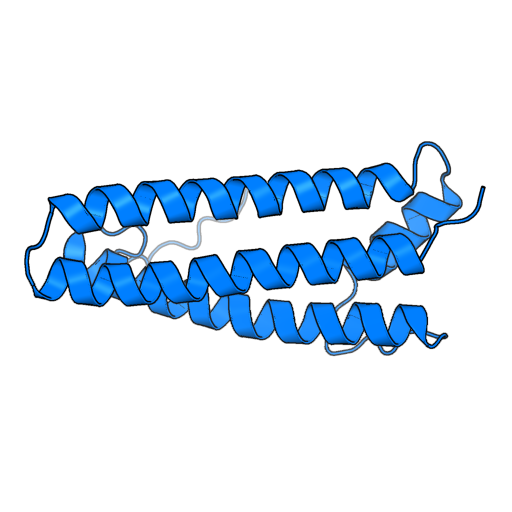1.562 1.00 95.56 99 GLU A C 1
ATOM 774 O O . GLU A 1 99 ? 12.586 3.084 -0.383 1.00 95.56 99 GLU A O 1
ATOM 779 N N . ILE A 1 100 ? 11.988 3.495 -2.515 1.00 96.62 100 ILE A N 1
ATOM 780 C CA . ILE A 1 100 ? 10.542 3.544 -2.250 1.00 96.62 100 ILE A CA 1
ATOM 781 C C . ILE A 1 100 ? 10.061 2.192 -1.714 1.00 96.62 100 ILE A C 1
ATOM 783 O O . ILE A 1 100 ? 9.313 2.146 -0.736 1.00 96.62 100 ILE A O 1
ATOM 787 N N . ARG A 1 101 ? 10.520 1.077 -2.298 1.00 96.69 101 ARG A N 1
ATOM 788 C CA . ARG A 1 101 ? 10.152 -0.274 -1.845 1.00 96.69 101 ARG A CA 1
ATOM 789 C C . ARG A 1 101 ? 10.615 -0.560 -0.415 1.00 96.69 101 ARG A C 1
ATOM 791 O O . ARG A 1 101 ? 9.821 -1.093 0.353 1.00 96.69 101 ARG A O 1
ATOM 798 N N . ARG A 1 102 ? 11.833 -0.156 -0.026 1.00 96.25 102 ARG A N 1
ATOM 799 C CA . ARG A 1 102 ? 12.317 -0.277 1.365 1.00 96.25 102 ARG A CA 1
ATOM 800 C C . ARG A 1 102 ? 11.431 0.501 2.336 1.00 96.25 102 ARG A C 1
ATOM 802 O O . ARG A 1 102 ? 10.958 -0.065 3.314 1.00 96.25 102 ARG A O 1
ATOM 809 N N . LYS A 1 103 ? 11.145 1.772 2.033 1.00 96.81 103 LYS A N 1
ATOM 810 C CA . LYS A 1 103 ? 10.244 2.609 2.849 1.00 96.81 103 LYS A CA 1
ATOM 811 C C . LYS A 1 103 ? 8.849 1.993 2.966 1.00 96.81 103 LYS A C 1
ATOM 813 O O . LYS A 1 103 ? 8.270 1.967 4.044 1.00 96.81 103 LYS A O 1
ATOM 818 N N . THR A 1 104 ? 8.340 1.447 1.863 1.00 96.69 104 THR A N 1
ATOM 819 C CA . THR A 1 104 ? 7.039 0.771 1.827 1.00 96.69 104 THR A CA 1
ATOM 820 C C . THR A 1 104 ? 7.020 -0.483 2.699 1.00 96.69 104 THR A C 1
ATOM 822 O O . THR A 1 104 ? 6.034 -0.712 3.386 1.00 96.69 104 THR A O 1
ATOM 825 N N . GLN A 1 105 ? 8.087 -1.289 2.707 1.00 95.81 105 GLN A N 1
ATOM 826 C CA . GLN A 1 105 ? 8.167 -2.483 3.558 1.00 95.81 105 GLN A CA 1
ATOM 827 C C . GLN A 1 105 ? 8.155 -2.144 5.047 1.00 95.81 105 GLN A C 1
ATOM 829 O O . GLN A 1 105 ? 7.419 -2.778 5.796 1.00 95.81 105 GLN A O 1
ATOM 834 N N . VAL A 1 106 ? 8.930 -1.136 5.460 1.00 96.50 106 VAL A N 1
ATOM 835 C CA . VAL A 1 106 ? 8.940 -0.666 6.855 1.00 96.50 106 VAL A CA 1
ATOM 836 C C . VAL A 1 106 ? 7.533 -0.240 7.272 1.00 96.50 106 VAL A C 1
ATOM 838 O O . VAL A 1 106 ? 7.007 -0.719 8.272 1.00 96.50 106 VAL A O 1
ATOM 841 N N . LEU A 1 107 ? 6.884 0.576 6.443 1.00 97.31 107 LEU A N 1
ATOM 842 C CA . LEU A 1 107 ? 5.538 1.068 6.708 1.00 97.31 107 LEU A CA 1
ATOM 843 C C . LEU A 1 107 ? 4.482 -0.050 6.730 1.00 97.31 107 LEU A C 1
ATOM 845 O O . LEU A 1 107 ? 3.565 -0.012 7.543 1.00 97.31 107 LEU A O 1
ATOM 849 N N . LEU A 1 108 ? 4.593 -1.061 5.865 1.00 96.81 108 LEU A N 1
ATOM 850 C CA . LEU A 1 108 ? 3.686 -2.213 5.883 1.00 96.81 108 LEU A CA 1
ATOM 851 C C . LEU A 1 108 ? 3.795 -3.012 7.185 1.00 96.81 108 LEU A C 1
ATOM 853 O O . LEU A 1 108 ? 2.775 -3.474 7.695 1.00 96.81 108 LEU A O 1
ATOM 857 N N . GLU A 1 109 ? 5.001 -3.161 7.735 1.00 96.25 109 GLU A N 1
ATOM 858 C CA . GLU A 1 109 ? 5.179 -3.826 9.027 1.00 96.25 109 GLU A CA 1
ATOM 859 C C . GLU A 1 109 ? 4.581 -2.988 10.168 1.00 96.25 109 GLU A C 1
ATOM 861 O O . GLU A 1 109 ? 3.891 -3.529 11.031 1.00 96.25 109 GLU A O 1
ATOM 866 N N . GLU A 1 110 ? 4.733 -1.660 10.135 1.00 95.88 110 GLU A N 1
ATOM 867 C CA . GLU A 1 110 ? 4.066 -0.753 11.080 1.00 95.88 110 GLU A CA 1
ATOM 868 C C . GLU A 1 110 ? 2.537 -0.879 11.024 1.00 95.88 110 GLU A C 1
ATOM 870 O O . GLU A 1 110 ? 1.894 -1.060 12.063 1.00 95.88 110 GLU A O 1
ATOM 875 N N . VAL A 1 111 ? 1.958 -0.854 9.816 1.00 96.56 111 VAL A N 1
ATOM 876 C CA . VAL A 1 111 ? 0.516 -1.053 9.590 1.00 96.56 111 VAL A CA 1
ATOM 877 C C . VAL A 1 111 ? 0.072 -2.397 10.154 1.00 96.56 111 VAL A C 1
ATOM 879 O O . VAL A 1 111 ? -0.921 -2.461 10.874 1.00 96.56 111 VAL A O 1
ATOM 882 N N . ARG A 1 112 ? 0.812 -3.473 9.866 1.00 95.81 112 ARG A N 1
ATOM 883 C CA . ARG A 1 112 ? 0.499 -4.823 10.345 1.00 95.81 112 ARG A CA 1
ATOM 884 C C . ARG A 1 112 ? 0.503 -4.899 11.870 1.00 95.81 112 ARG A C 1
ATOM 886 O O . ARG A 1 112 ? -0.417 -5.471 12.449 1.00 95.81 112 ARG A O 1
ATOM 893 N N . MET A 1 113 ? 1.512 -4.331 12.528 1.00 94.31 113 MET A N 1
ATOM 894 C CA . MET A 1 113 ? 1.580 -4.309 13.991 1.00 94.31 113 MET A CA 1
ATOM 895 C C . MET A 1 113 ? 0.427 -3.507 14.606 1.00 94.31 113 MET A C 1
ATOM 897 O O . MET A 1 113 ? -0.124 -3.912 15.634 1.00 94.31 113 MET A O 1
ATOM 901 N N . ALA A 1 114 ? 0.069 -2.367 14.008 1.00 93.25 114 ALA A N 1
ATOM 902 C CA . ALA A 1 114 ? -1.049 -1.543 14.460 1.00 93.25 114 ALA A CA 1
ATOM 903 C C . ALA A 1 114 ? -2.387 -2.277 14.289 1.00 93.25 114 ALA A C 1
ATOM 905 O O . ALA A 1 114 ? -3.161 -2.365 15.244 1.00 93.25 114 ALA A O 1
ATOM 906 N N . ASP A 1 115 ? -2.610 -2.880 13.120 1.00 93.88 115 ASP A N 1
ATOM 907 C CA . ASP A 1 115 ? -3.806 -3.666 12.816 1.00 93.88 115 ASP A CA 1
ATOM 908 C C . ASP A 1 115 ? -3.934 -4.873 13.751 1.00 93.88 115 ASP A C 1
ATOM 910 O O . ASP A 1 115 ? -4.990 -5.086 14.338 1.00 93.88 115 ASP A O 1
ATOM 914 N N . GLN A 1 116 ? -2.841 -5.594 14.015 1.00 92.62 116 GLN A N 1
ATOM 915 C CA . GLN A 1 116 ? -2.838 -6.712 14.958 1.00 92.62 116 GLN A CA 1
ATOM 916 C C . GLN A 1 116 ? -3.253 -6.289 16.371 1.00 92.62 116 GLN A C 1
ATOM 918 O O . GLN A 1 116 ? -4.035 -6.986 17.023 1.00 92.62 116 GLN A O 1
ATOM 923 N N . LYS A 1 117 ? -2.736 -5.155 16.860 1.00 90.44 117 LYS A N 1
ATOM 924 C CA . LYS A 1 117 ? -3.105 -4.616 18.178 1.00 90.44 117 LYS A CA 1
ATOM 925 C C . LYS A 1 117 ? -4.581 -4.227 18.216 1.00 90.44 117 LYS A C 1
ATOM 927 O O . LYS A 1 117 ? -5.274 -4.623 19.149 1.00 90.44 117 LYS A O 1
ATOM 932 N N . LEU A 1 118 ? -5.047 -3.505 17.197 1.00 90.31 118 LEU A N 1
ATOM 933 C CA . LEU A 1 118 ? -6.438 -3.076 17.054 1.00 90.31 118 LEU A CA 1
ATOM 934 C C . LEU A 1 118 ? -7.396 -4.276 17.008 1.00 90.31 118 LEU A C 1
ATOM 936 O O . LEU A 1 118 ? -8.371 -4.353 17.753 1.00 90.31 118 LEU A O 1
ATOM 940 N N . ASN A 1 119 ? -7.095 -5.249 16.155 1.00 90.62 119 ASN A N 1
ATOM 941 C CA . ASN A 1 119 ? -7.934 -6.414 15.933 1.00 90.62 119 ASN A CA 1
ATOM 942 C C . ASN A 1 119 ? -8.042 -7.271 17.208 1.00 90.62 119 ASN A C 1
ATOM 944 O O . ASN A 1 119 ? -9.129 -7.721 17.564 1.00 90.62 119 ASN A O 1
ATOM 948 N N . ARG A 1 120 ? -6.943 -7.422 17.960 1.00 88.56 120 ARG A N 1
ATOM 949 C CA . ARG A 1 120 ? -6.954 -8.103 19.265 1.00 88.56 120 ARG A CA 1
ATOM 950 C C . ARG A 1 120 ? -7.727 -7.335 20.334 1.00 88.56 120 ARG A C 1
ATOM 952 O O . ARG A 1 120 ? -8.422 -7.970 21.123 1.00 88.56 120 ARG A O 1
ATOM 959 N N . SER A 1 121 ? -7.635 -6.003 20.374 1.00 86.25 121 SER A N 1
ATOM 960 C CA . SER A 1 121 ? -8.366 -5.211 21.372 1.00 86.25 121 SER A CA 1
ATOM 961 C C . SER A 1 121 ? -9.874 -5.209 21.130 1.00 86.25 121 SER A C 1
ATOM 963 O O . SER A 1 121 ? -10.635 -5.290 22.091 1.00 86.25 121 SER A O 1
ATOM 965 N N . VAL A 1 122 ? -10.299 -5.151 19.864 1.00 85.88 122 VAL A N 1
ATOM 966 C CA . VAL A 1 122 ? -11.720 -5.069 19.490 1.00 85.88 122 VAL A CA 1
ATOM 967 C C . VAL A 1 122 ? -12.371 -6.453 19.456 1.00 85.88 122 VAL A C 1
ATOM 969 O O . VAL A 1 122 ? -13.401 -6.666 20.087 1.00 85.88 122 VAL A O 1
ATOM 972 N N . ALA A 1 123 ? -11.770 -7.419 18.757 1.00 83.38 123 ALA A N 1
ATOM 973 C CA . ALA A 1 123 ? -12.399 -8.718 18.505 1.00 83.38 123 ALA A CA 1
ATOM 974 C C . ALA A 1 123 ? -12.013 -9.811 19.519 1.00 83.38 123 ALA A C 1
ATOM 976 O O . ALA A 1 123 ? -12.656 -10.862 19.548 1.00 83.38 123 ALA A O 1
ATOM 977 N N . ARG A 1 124 ? -10.991 -9.582 20.362 1.00 82.81 124 ARG A N 1
ATOM 978 C CA . ARG A 1 124 ? -10.492 -10.525 21.384 1.00 82.81 124 ARG A CA 1
ATOM 979 C C . ARG A 1 124 ? -10.288 -11.938 20.817 1.00 82.81 124 ARG A C 1
ATOM 981 O O . ARG A 1 124 ? -9.424 -12.139 19.970 1.00 82.81 124 ARG A O 1
ATOM 988 N N . GLU A 1 125 ? -11.087 -12.909 21.254 1.00 77.31 125 GLU A N 1
ATOM 989 C CA . GLU A 1 125 ? -11.028 -14.313 20.821 1.00 77.31 125 GLU A CA 1
ATOM 990 C C . GLU A 1 125 ? -11.423 -14.513 19.352 1.00 77.31 125 GLU A C 1
ATOM 992 O O . GLU A 1 125 ? -10.967 -15.458 18.717 1.00 77.31 125 GLU A O 1
ATOM 997 N N . LYS A 1 126 ? -12.215 -13.597 18.784 1.00 82.56 126 LYS A N 1
ATOM 998 C CA . LYS A 1 126 ? -12.575 -13.578 17.358 1.00 82.56 126 LYS A CA 1
ATOM 999 C C . LYS A 1 126 ? -11.573 -12.790 16.513 1.00 82.56 126 LYS A C 1
ATOM 1001 O O . LYS A 1 126 ? -11.853 -12.481 15.357 1.00 82.56 126 LYS A O 1
ATOM 1006 N N . SER A 1 127 ? -10.429 -12.412 17.087 1.00 83.06 127 SER A N 1
ATOM 1007 C CA . SER A 1 127 ? -9.398 -11.698 16.348 1.00 83.06 127 SER A CA 1
ATOM 1008 C C . SER A 1 127 ? -8.877 -12.551 15.197 1.00 83.06 127 SER A C 1
ATOM 1010 O O . SER A 1 127 ? -8.545 -13.721 15.380 1.00 83.06 127 SER A O 1
ATOM 1012 N N . PHE A 1 128 ? -8.695 -11.925 14.035 1.00 83.75 128 PHE A N 1
ATOM 1013 C CA . PHE A 1 128 ? -7.977 -12.516 12.906 1.00 83.75 128 PHE A CA 1
ATOM 1014 C C . PHE A 1 128 ? -6.575 -13.011 13.316 1.00 83.75 128 PHE A C 1
ATOM 1016 O O . PHE A 1 128 ? -6.062 -13.976 12.760 1.00 83.75 128 PHE A O 1
ATOM 1023 N N . TYR A 1 129 ? -5.978 -12.388 14.341 1.00 83.62 129 TYR A N 1
ATOM 1024 C CA . TYR A 1 129 ? -4.671 -12.737 14.904 1.00 83.62 129 TYR A CA 1
ATOM 1025 C C . TYR A 1 129 ? -4.753 -13.469 16.255 1.00 83.62 129 TYR A C 1
ATOM 1027 O O . TYR A 1 129 ? -3.815 -13.357 17.063 1.00 83.62 129 TYR A O 1
ATOM 1035 N N . GLY A 1 130 ? -5.870 -14.155 16.535 1.00 75.94 130 GLY A N 1
ATOM 1036 C CA . GLY A 1 130 ? -6.062 -15.004 17.716 1.00 75.94 130 GLY A CA 1
ATOM 1037 C C . GLY A 1 130 ? -4.962 -16.064 17.877 1.00 75.94 130 GLY A C 1
ATOM 1038 O O . GLY A 1 130 ? -4.159 -16.280 16.970 1.00 75.94 130 GLY A O 1
ATOM 1039 N N . ALA A 1 131 ? -4.867 -16.680 19.061 1.00 58.16 131 ALA A N 1
ATOM 1040 C CA . ALA A 1 131 ? -3.738 -17.520 19.480 1.00 58.16 131 ALA A CA 1
ATOM 1041 C C . ALA A 1 131 ? -3.524 -18.761 18.584 1.00 58.16 131 ALA A C 1
ATOM 1043 O O . ALA A 1 131 ? -4.005 -19.853 18.866 1.00 58.16 131 ALA A O 1
ATOM 1044 N N . GLY A 1 132 ? -2.756 -18.572 17.511 1.00 50.03 132 GLY A N 1
ATOM 1045 C CA . GLY A 1 132 ? -2.327 -19.583 16.552 1.00 50.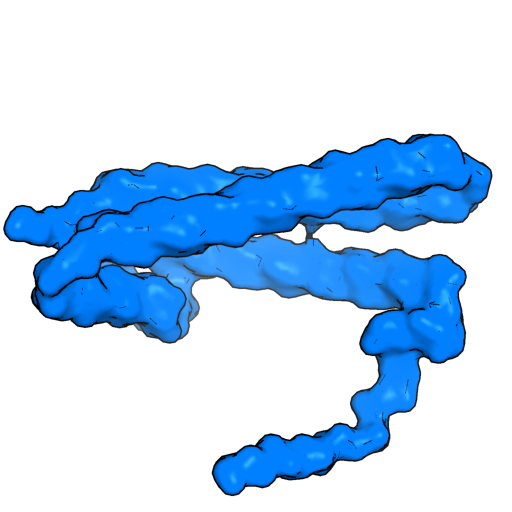03 132 GLY A CA 1
ATOM 1046 C C . GLY A 1 132 ? -0.807 -19.708 16.481 1.00 50.03 132 GLY A C 1
ATOM 1047 O O . GLY A 1 132 ? -0.252 -19.805 15.394 1.00 50.03 132 GLY A O 1
ATOM 1048 N N . GLU A 1 133 ? -0.122 -19.757 17.627 1.00 49.19 133 GLU A N 1
ATOM 1049 C CA . GLU A 1 133 ? 1.153 -20.488 17.740 1.00 49.19 133 GLU A CA 1
ATOM 1050 C C . GLU A 1 133 ? 0.900 -21.998 17.924 1.00 49.19 133 GLU A C 1
ATOM 1052 O O . GLU A 1 133 ? 1.616 -22.676 18.644 1.00 49.19 133 GLU A O 1
ATOM 1057 N N . LYS A 1 134 ? -0.125 -22.570 17.286 1.00 48.22 134 LYS A N 1
ATOM 1058 C CA . LYS A 1 134 ? -0.251 -24.019 17.084 1.00 48.22 134 LYS A CA 1
ATOM 1059 C C . LYS A 1 134 ? -0.970 -24.258 15.769 1.00 48.22 134 LYS A C 1
ATOM 1061 O O . LYS A 1 134 ? -2.187 -24.208 15.714 1.00 48.22 134 LYS A O 1
ATOM 1066 N N . GLU A 1 135 ? -0.163 -24.440 14.728 1.00 41.75 135 GLU A N 1
ATOM 1067 C CA . GLU A 1 135 ? -0.287 -25.421 13.639 1.00 41.75 135 GLU A CA 1
ATOM 1068 C C . GLU A 1 135 ? 0.296 -24.801 12.361 1.00 41.75 135 GLU A C 1
ATOM 1070 O O . GLU A 1 135 ? -0.400 -24.238 11.517 1.00 41.75 135 GLU A O 1
ATOM 1075 N N . LYS A 1 136 ? 1.624 -24.911 12.210 1.00 45.88 136 LYS A N 1
ATOM 1076 C CA . LYS A 1 136 ? 2.254 -24.895 10.887 1.00 45.88 136 LYS A CA 1
ATOM 1077 C C . LYS A 1 136 ? 1.680 -26.089 10.118 1.00 45.88 136 LYS A C 1
ATOM 1079 O O . LYS A 1 136 ? 2.274 -27.163 10.123 1.00 45.88 136 LYS A O 1
ATOM 1084 N N . ARG A 1 137 ? 0.504 -25.942 9.507 1.00 38.66 137 ARG A N 1
ATOM 1085 C CA . ARG A 1 137 ? 0.027 -26.922 8.531 1.00 38.66 137 ARG A CA 1
ATOM 1086 C C . ARG A 1 137 ? 0.931 -26.790 7.307 1.00 38.66 137 ARG A C 1
ATOM 1088 O O . ARG A 1 137 ? 1.078 -25.674 6.802 1.00 38.66 137 ARG A O 1
ATOM 1095 N N . PRO A 1 138 ? 1.588 -27.869 6.854 1.00 44.56 138 PRO A N 1
ATOM 1096 C CA . PRO A 1 138 ? 2.393 -27.796 5.651 1.00 44.56 138 PRO A CA 1
ATOM 1097 C C . PRO A 1 138 ? 1.458 -27.449 4.496 1.00 44.56 138 PRO A C 1
ATOM 1099 O O . PRO A 1 138 ? 0.409 -28.074 4.325 1.00 44.56 138 PRO A O 1
ATOM 1102 N N . VAL A 1 139 ? 1.833 -26.439 3.714 1.00 47.47 139 VAL A N 1
ATOM 1103 C CA . VAL A 1 139 ? 1.245 -26.229 2.394 1.00 47.47 139 VAL A CA 1
ATOM 1104 C C . VAL A 1 139 ? 1.540 -27.506 1.612 1.00 47.47 139 VAL A C 1
ATOM 1106 O O . VAL A 1 139 ? 2.703 -27.810 1.345 1.00 47.47 139 VAL A O 1
ATOM 1109 N N . ARG A 1 140 ? 0.507 -28.309 1.337 1.00 42.28 140 ARG A N 1
ATOM 1110 C CA . ARG A 1 140 ? 0.632 -29.412 0.385 1.00 42.28 140 ARG A CA 1
ATOM 1111 C C . ARG A 1 140 ? 0.854 -28.792 -0.992 1.00 42.28 140 ARG A C 1
ATOM 1113 O O . ARG A 1 140 ? 0.064 -27.947 -1.408 1.00 42.28 140 ARG A O 1
ATOM 1120 N N . VAL A 1 141 ? 1.974 -29.185 -1.594 1.00 50.91 141 VAL A N 1
ATOM 1121 C CA . VAL A 1 141 ? 2.359 -28.938 -2.990 1.00 50.91 141 VAL A CA 1
ATOM 1122 C C . VAL A 1 141 ? 1.346 -29.591 -3.919 1.00 50.91 141 VAL A C 1
ATOM 1124 O O . VAL A 1 141 ? 0.916 -30.720 -3.586 1.00 50.91 141 VAL A O 1
#

Sequence (141 aa):
MGLDLTKVMVLLQRKYSSIREISRLTNELKETFARNDEVSAVMLLEMRAEEMAKVDACVDEIWRQAGADRAAMQKLRTLLTADPAKASGNGPEEKKIYEIRRKTQVLLEEVRMADQKLNRSVAREKSFYGAGEKEKRPVRV

Radius of gyration: 18.44 Å; chains: 1; bounding box: 42×37×49 Å

Foldseek 3Di:
DAQDLVLLLVLLVQLLVLLVLLLVLLLVLLVCVVVVPVVVNVVSVVSSVVSVVSNVVSVVVNCCSCPPPPVNNVVSCCLVVPDLVPDCDDDPSSNSSSVSVVSSVVSVVSSVVSNQVSQCVPVPCNRPNHPPPDDPDDPDD

pLDDT: mean 89.33, std 13.71, range [38.66, 98.56]

Secondary structure (DSSP, 8-state):
----HHHHHHHHHHHHHHHHHHHHHHHHHHHHHHTT-HHHHHHHHHHHHHHHHHHHHHHHHHHHTTTT-HHHHHHHHHHHHS-TTT---SSHHHHHHHHHHHHHHHHHHHHHHHHHHHHHHHHGGG-TT-S--S-------